Protein AF-C0NE33-F1 (afdb_monomer_lite)

Structure (mmCIF, N/CA/C/O backbone):
data_AF-C0NE33-F1
#
_entry.id   AF-C0NE33-F1
#
loop_
_atom_site.group_PDB
_atom_site.id
_atom_site.type_symbol
_atom_site.label_atom_id
_atom_site.label_alt_id
_atom_site.label_comp_id
_atom_site.label_asym_id
_atom_site.label_entity_id
_atom_site.label_seq_id
_atom_site.pdbx_PDB_ins_code
_atom_site.Cartn_x
_atom_site.Cartn_y
_atom_site.Cartn_z
_atom_site.occupancy
_atom_site.B_iso_or_equiv
_atom_site.auth_seq_id
_atom_site.auth_comp_id
_atom_site.auth_asym_id
_atom_site.auth_atom_id
_atom_site.pdbx_PDB_model_num
ATOM 1 N N . MET A 1 1 ? 28.660 5.732 -46.987 1.00 52.34 1 MET A N 1
ATOM 2 C CA . MET A 1 1 ? 27.213 6.015 -47.058 1.00 52.34 1 MET A CA 1
ATOM 3 C C . MET A 1 1 ? 26.694 6.025 -45.633 1.00 52.34 1 MET A C 1
ATOM 5 O O . MET A 1 1 ? 26.636 4.963 -45.032 1.00 52.34 1 MET A O 1
ATOM 9 N N . ALA A 1 2 ? 26.437 7.196 -45.057 1.00 60.84 2 ALA A N 1
ATOM 10 C CA . ALA A 1 2 ? 25.715 7.279 -43.792 1.00 60.84 2 ALA A CA 1
ATOM 11 C C . ALA A 1 2 ? 24.227 7.282 -44.150 1.00 60.84 2 ALA A C 1
ATOM 13 O O . ALA A 1 2 ? 23.757 8.218 -44.789 1.00 60.84 2 ALA A O 1
ATOM 14 N N . SER A 1 3 ? 23.520 6.196 -43.856 1.00 74.06 3 SER A N 1
ATOM 15 C CA . SER A 1 3 ? 22.060 6.179 -43.924 1.00 74.06 3 SER A CA 1
ATOM 16 C C . SER A 1 3 ? 21.525 7.134 -42.856 1.00 74.06 3 SER A C 1
ATOM 18 O O . SER A 1 3 ? 21.882 6.979 -41.688 1.00 74.06 3 SER A O 1
ATOM 20 N N . GLU A 1 4 ? 20.709 8.118 -43.244 1.00 74.50 4 GLU A N 1
ATOM 21 C CA . GLU A 1 4 ? 19.987 8.974 -42.298 1.00 74.50 4 GLU A CA 1
ATOM 22 C C . GLU A 1 4 ? 19.107 8.096 -41.404 1.00 74.50 4 GLU A C 1
ATOM 24 O O . GLU A 1 4 ? 18.136 7.490 -41.854 1.00 74.50 4 GLU A O 1
ATOM 29 N N . LEU A 1 5 ? 19.480 7.983 -40.131 1.00 82.75 5 LEU A N 1
ATOM 30 C CA . LEU A 1 5 ? 18.666 7.316 -39.129 1.00 82.75 5 LEU A CA 1
ATOM 31 C C . LEU A 1 5 ? 17.625 8.325 -38.630 1.00 82.75 5 LEU A C 1
ATOM 33 O O . LEU A 1 5 ? 17.946 9.207 -37.837 1.00 82.75 5 LEU A O 1
ATOM 37 N N . SER A 1 6 ? 16.383 8.212 -39.093 1.00 85.31 6 SER A N 1
ATOM 38 C CA . SER A 1 6 ? 15.256 8.952 -38.520 1.00 85.31 6 SER A CA 1
ATOM 39 C C . SER A 1 6 ? 14.574 8.113 -37.443 1.00 85.31 6 SER A C 1
ATOM 41 O O . SER A 1 6 ? 14.278 6.941 -37.675 1.00 85.31 6 SER A O 1
ATOM 43 N N . PHE A 1 7 ? 14.265 8.711 -36.296 1.00 82.31 7 PHE A N 1
ATOM 44 C CA . PHE A 1 7 ? 13.431 8.095 -35.266 1.00 82.31 7 PHE A CA 1
ATOM 45 C C . PHE A 1 7 ? 12.326 9.060 -34.835 1.00 82.31 7 PHE A C 1
ATOM 47 O O . PHE A 1 7 ? 12.476 10.279 -34.921 1.00 82.31 7 PHE A O 1
ATOM 54 N N . THR A 1 8 ? 11.211 8.506 -34.365 1.00 84.19 8 THR A N 1
ATOM 55 C CA . THR A 1 8 ? 10.090 9.263 -33.803 1.00 84.19 8 THR 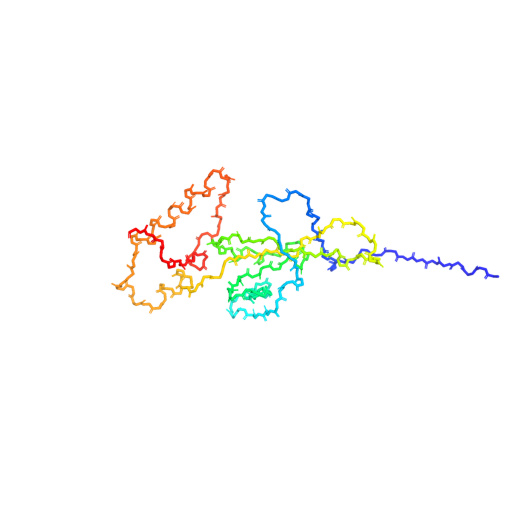A CA 1
ATOM 56 C C . THR A 1 8 ? 9.902 8.830 -32.361 1.00 84.19 8 THR A C 1
ATOM 58 O O . THR A 1 8 ? 9.790 7.640 -32.074 1.00 84.19 8 THR A O 1
ATOM 61 N N . VAL A 1 9 ? 9.908 9.797 -31.447 1.00 80.69 9 VAL A N 1
ATOM 62 C CA . VAL A 1 9 ? 9.642 9.551 -30.030 1.00 80.69 9 VAL A CA 1
ATOM 63 C C . VAL A 1 9 ? 8.139 9.655 -29.813 1.00 80.69 9 VAL A C 1
ATOM 65 O O . VAL A 1 9 ? 7.538 10.680 -30.127 1.00 80.69 9 VAL A O 1
ATOM 68 N N . HIS A 1 10 ? 7.548 8.602 -29.262 1.00 80.81 10 HIS A N 1
ATOM 69 C CA . HIS A 1 10 ? 6.177 8.615 -28.773 1.00 80.81 10 HIS A CA 1
ATOM 70 C C . HIS A 1 10 ? 6.194 8.448 -27.258 1.00 80.81 10 HIS A C 1
ATOM 72 O O . HIS A 1 10 ? 6.947 7.630 -26.728 1.00 80.81 10 HIS A O 1
ATOM 78 N N . GLU A 1 11 ? 5.379 9.239 -26.565 1.00 75.88 11 GLU A N 1
ATOM 79 C CA . GLU A 1 11 ? 5.057 8.960 -25.171 1.00 75.88 11 GLU A CA 1
ATOM 80 C C . GLU A 1 11 ? 4.307 7.627 -25.113 1.00 75.88 11 GLU A C 1
ATOM 82 O O . GLU A 1 11 ? 3.379 7.404 -25.891 1.00 75.88 11 GLU A O 1
ATOM 87 N N . ASP A 1 12 ? 4.733 6.732 -24.223 1.00 76.88 12 ASP A N 1
ATOM 88 C CA . ASP A 1 12 ? 3.990 5.510 -23.947 1.00 76.88 12 ASP A CA 1
ATOM 89 C C . ASP A 1 12 ? 2.834 5.853 -22.991 1.00 76.88 12 ASP A C 1
ATOM 91 O O . ASP A 1 12 ? 3.090 6.147 -21.819 1.00 76.88 12 ASP A O 1
ATOM 95 N N . PRO A 1 13 ? 1.567 5.818 -23.446 1.00 72.38 13 PRO A N 1
ATOM 96 C CA . PRO A 1 13 ? 0.420 6.156 -22.607 1.00 72.38 13 PRO A CA 1
ATOM 97 C C . PRO A 1 13 ? 0.190 5.148 -21.471 1.00 72.38 13 PRO A C 1
ATOM 99 O O . PRO A 1 13 ? -0.579 5.428 -20.553 1.00 72.38 13 PRO A O 1
ATOM 102 N N . LEU A 1 14 ? 0.826 3.974 -21.521 1.00 75.06 14 LEU A N 1
ATOM 103 C CA . LEU A 1 14 ? 0.774 2.969 -20.460 1.00 75.06 14 LEU A CA 1
ATOM 104 C C . LEU A 1 14 ? 1.915 3.126 -19.453 1.00 75.06 14 LEU A C 1
ATOM 106 O O . LEU A 1 14 ? 1.968 2.379 -18.471 1.00 75.06 14 LEU A O 1
ATOM 110 N N . ARG A 1 15 ? 2.819 4.092 -19.661 1.00 79.69 15 ARG A N 1
ATOM 111 C CA . ARG A 1 15 ? 3.951 4.316 -18.770 1.00 79.69 15 ARG A CA 1
ATOM 112 C C . ARG A 1 15 ? 3.462 4.675 -17.372 1.00 79.69 15 ARG A C 1
ATOM 114 O O . ARG A 1 15 ? 2.784 5.677 -17.154 1.00 79.69 15 ARG A O 1
ATOM 121 N N . VAL A 1 16 ? 3.885 3.877 -16.400 1.00 80.44 16 VAL A N 1
ATOM 122 C CA . VAL A 1 16 ? 3.666 4.165 -14.983 1.00 80.44 16 VAL A CA 1
ATOM 123 C C . VAL A 1 16 ? 4.748 5.117 -14.493 1.00 80.44 16 VAL A C 1
ATOM 125 O O . VAL A 1 16 ? 5.940 4.846 -14.659 1.00 80.44 16 VAL A O 1
ATOM 128 N N . THR A 1 17 ? 4.346 6.215 -13.863 1.00 81.75 17 THR A N 1
ATOM 129 C CA . THR A 1 17 ? 5.274 7.149 -13.220 1.00 81.75 17 THR A CA 1
ATOM 130 C C . THR A 1 17 ? 5.470 6.751 -11.765 1.00 81.75 17 THR A C 1
ATOM 132 O O . THR A 1 17 ? 4.526 6.772 -10.979 1.00 81.75 17 THR A O 1
ATOM 135 N N . TYR A 1 18 ? 6.711 6.431 -11.403 1.00 86.25 18 TYR A N 1
ATOM 136 C CA . TYR A 1 18 ? 7.085 6.109 -10.030 1.00 86.25 18 TYR A CA 1
ATOM 137 C C . TYR A 1 18 ? 7.707 7.336 -9.357 1.00 86.25 18 TYR A C 1
ATOM 139 O O . TYR A 1 18 ? 8.682 7.872 -9.891 1.00 86.25 18 TYR A O 1
ATOM 147 N N . PRO A 1 19 ? 7.174 7.807 -8.216 1.00 85.81 19 PRO A N 1
ATOM 148 C CA . PRO A 1 19 ? 7.755 8.943 -7.523 1.00 85.81 19 PRO A CA 1
ATOM 149 C C . PRO A 1 19 ? 9.081 8.541 -6.875 1.00 85.81 19 PRO A C 1
ATOM 151 O O . PRO A 1 19 ? 9.203 7.457 -6.294 1.00 85.81 19 PRO A O 1
ATOM 154 N N . TYR A 1 20 ? 10.066 9.431 -6.970 1.00 86.44 20 TYR A N 1
ATOM 155 C CA . TYR A 1 20 ? 11.314 9.301 -6.230 1.00 86.44 20 TYR A CA 1
ATOM 156 C C . TYR A 1 20 ? 11.064 9.484 -4.738 1.00 86.44 20 TYR A C 1
ATOM 158 O O . TYR A 1 20 ? 10.227 10.289 -4.324 1.00 86.44 20 TYR A O 1
ATOM 166 N N . ILE A 1 21 ? 11.791 8.709 -3.943 1.00 81.19 21 ILE A N 1
ATOM 167 C CA . ILE A 1 21 ? 11.752 8.783 -2.494 1.00 81.19 21 ILE A CA 1
ATOM 168 C C . ILE A 1 21 ? 12.991 9.526 -2.005 1.00 81.19 21 ILE A C 1
ATOM 170 O O . ILE A 1 21 ? 14.102 9.002 -2.056 1.00 81.19 21 ILE A O 1
ATOM 174 N N . GLU A 1 22 ? 12.766 10.728 -1.489 1.00 79.62 22 GLU A N 1
ATOM 175 C CA . GLU A 1 22 ? 13.746 11.524 -0.756 1.00 79.62 22 GLU A CA 1
ATOM 176 C C . GLU A 1 22 ? 13.165 11.795 0.640 1.00 79.62 22 GLU A C 1
ATOM 178 O O . GLU A 1 22 ? 12.000 12.170 0.762 1.00 79.62 22 GLU A O 1
ATOM 183 N N . ASP A 1 23 ? 13.947 11.534 1.690 1.00 76.00 23 ASP A N 1
ATOM 184 C CA . ASP A 1 23 ? 13.647 11.911 3.080 1.00 76.00 23 ASP A CA 1
ATOM 185 C C . ASP A 1 23 ? 12.236 11.563 3.604 1.00 76.00 23 ASP A C 1
ATOM 187 O O . ASP A 1 23 ? 11.515 12.397 4.157 1.00 76.00 23 ASP A O 1
ATOM 191 N N . LEU A 1 24 ? 11.831 10.292 3.493 1.00 77.75 24 LEU A N 1
ATOM 192 C CA . LEU A 1 24 ? 10.606 9.822 4.147 1.00 77.75 24 LEU A CA 1
ATOM 193 C C . LEU A 1 24 ? 10.772 9.738 5.670 1.00 77.75 24 LEU A C 1
ATOM 195 O O . LEU A 1 24 ? 11.686 9.096 6.183 1.00 77.75 24 LEU A O 1
ATOM 199 N N . SER A 1 25 ? 9.794 10.275 6.401 1.00 82.62 25 SER A N 1
ATOM 200 C CA . SER A 1 25 ? 9.649 10.093 7.855 1.00 82.62 25 SER A CA 1
ATOM 201 C C . SER A 1 25 ? 9.109 8.713 8.254 1.00 82.62 25 SER A C 1
ATOM 203 O O . SER A 1 25 ? 8.927 8.431 9.439 1.00 82.62 25 SER A O 1
ATOM 205 N N . VAL A 1 26 ? 8.833 7.854 7.270 1.00 83.69 26 VAL A N 1
ATOM 206 C CA . VAL A 1 26 ? 8.263 6.518 7.448 1.00 83.69 26 VAL A CA 1
ATOM 207 C C . VAL A 1 26 ? 9.272 5.446 7.035 1.00 83.69 26 VAL A C 1
ATOM 209 O O . VAL A 1 26 ? 10.081 5.684 6.135 1.00 83.69 26 VAL A O 1
ATOM 212 N N . PRO A 1 27 ? 9.235 4.252 7.651 1.00 90.94 27 PRO A N 1
ATOM 213 C CA . PRO A 1 27 ? 10.128 3.164 7.276 1.00 90.94 27 PRO A CA 1
ATOM 214 C C . PRO A 1 27 ? 9.999 2.780 5.799 1.00 90.94 27 PRO A C 1
ATOM 216 O O . PRO A 1 27 ? 8.908 2.811 5.228 1.00 90.94 27 PRO A O 1
ATOM 219 N N . THR A 1 28 ? 11.102 2.335 5.202 1.00 92.25 28 THR A N 1
ATOM 220 C CA . THR A 1 28 ? 11.129 1.781 3.844 1.00 92.25 28 THR A CA 1
ATOM 221 C C . THR A 1 28 ? 11.505 0.296 3.854 1.00 92.25 28 THR A C 1
ATOM 223 O O . THR A 1 28 ? 12.178 -0.204 4.768 1.00 92.25 28 THR A O 1
ATOM 226 N N . ARG A 1 29 ? 11.029 -0.439 2.846 1.00 93.06 29 ARG A N 1
ATOM 227 C CA . ARG A 1 29 ? 11.363 -1.847 2.581 1.00 93.06 29 ARG A CA 1
ATOM 228 C C . ARG A 1 29 ? 11.568 -2.054 1.092 1.00 93.06 29 ARG A C 1
ATOM 230 O O . ARG A 1 29 ? 10.867 -1.442 0.287 1.00 93.06 29 ARG A O 1
ATOM 237 N N . TRP A 1 30 ? 12.510 -2.909 0.713 1.00 93.88 30 TRP A N 1
ATOM 238 C CA . TRP A 1 30 ? 12.745 -3.162 -0.700 1.00 93.88 30 TRP A CA 1
ATOM 239 C C . TRP A 1 30 ? 11.694 -4.114 -1.256 1.00 93.88 30 TRP A C 1
ATOM 241 O O . TRP A 1 30 ? 11.305 -5.080 -0.609 1.00 93.88 30 TRP A O 1
ATOM 251 N N . LEU A 1 31 ? 11.275 -3.888 -2.499 1.00 92.75 31 LEU A N 1
ATOM 252 C CA . LEU A 1 31 ? 10.343 -4.768 -3.203 1.00 92.75 31 LEU A CA 1
ATOM 253 C C . LEU A 1 31 ? 10.865 -6.210 -3.261 1.00 92.75 31 LEU A C 1
ATOM 255 O O . LEU A 1 31 ? 10.098 -7.155 -3.130 1.00 92.75 31 LEU A O 1
ATOM 259 N N . MET A 1 32 ? 12.184 -6.381 -3.392 1.00 92.12 32 MET A N 1
ATOM 260 C CA . MET A 1 32 ? 12.827 -7.699 -3.382 1.00 92.12 32 MET A CA 1
ATOM 261 C C . MET A 1 32 ? 12.755 -8.421 -2.032 1.00 92.12 32 MET A C 1
ATOM 263 O O . MET A 1 32 ? 13.124 -9.594 -1.963 1.00 92.12 32 MET A O 1
ATOM 267 N N . ASP A 1 33 ? 12.338 -7.740 -0.965 1.00 92.88 33 ASP A N 1
ATOM 268 C CA . ASP A 1 33 ? 12.119 -8.352 0.342 1.00 92.88 33 ASP A CA 1
ATOM 269 C C .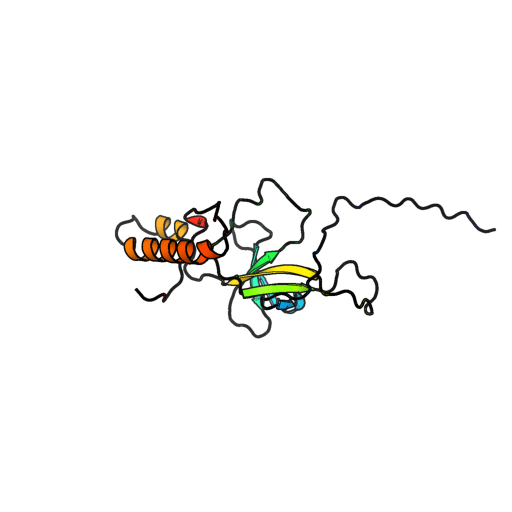 ASP A 1 33 ? 10.759 -9.047 0.418 1.00 92.88 33 ASP A C 1
ATOM 271 O O . ASP A 1 33 ? 10.548 -9.833 1.332 1.00 92.88 33 ASP A O 1
ATOM 275 N N . ILE A 1 34 ? 9.847 -8.817 -0.530 1.00 91.44 34 ILE A N 1
ATOM 276 C CA . ILE A 1 34 ? 8.589 -9.563 -0.608 1.00 91.44 34 ILE A CA 1
ATOM 277 C C . ILE A 1 34 ? 8.893 -10.996 -1.069 1.00 91.44 34 ILE A C 1
ATOM 279 O O . ILE A 1 34 ? 9.407 -11.211 -2.166 1.00 91.44 34 ILE A O 1
ATOM 283 N N . GLN A 1 35 ? 8.594 -11.979 -0.218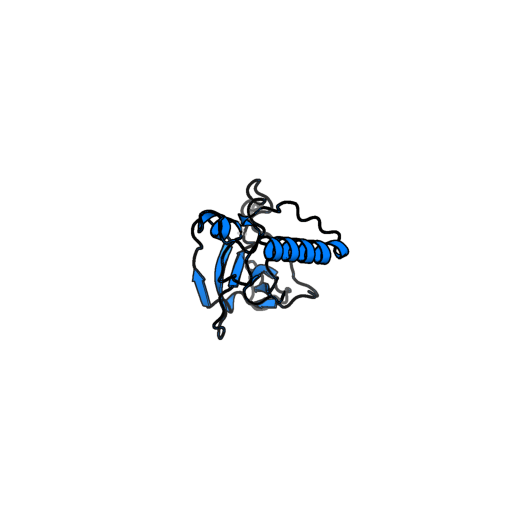 1.00 88.19 35 GLN A N 1
ATOM 284 C CA . GLN A 1 35 ? 8.849 -13.402 -0.468 1.00 88.19 35 GLN A CA 1
ATOM 285 C C . GLN A 1 35 ? 7.632 -14.107 -1.067 1.00 88.19 35 GLN A C 1
ATOM 287 O O . GLN A 1 35 ? 7.761 -14.870 -2.023 1.00 88.19 35 GLN A O 1
ATOM 292 N N . THR A 1 36 ? 6.458 -13.846 -0.498 1.00 84.75 36 THR A N 1
ATOM 293 C CA . THR A 1 36 ? 5.194 -14.473 -0.894 1.00 84.75 36 THR A CA 1
ATOM 294 C C . THR A 1 36 ? 4.188 -13.378 -1.192 1.00 84.75 36 THR A C 1
ATOM 296 O O . THR A 1 36 ? 4.109 -12.409 -0.440 1.00 84.75 36 THR A O 1
ATOM 299 N N . LYS A 1 37 ? 3.413 -13.547 -2.267 1.00 86.44 37 LYS A N 1
ATOM 300 C CA . LYS A 1 37 ? 2.291 -12.682 -2.635 1.00 86.44 37 LYS A CA 1
ATOM 301 C C . LYS A 1 37 ? 1.061 -13.551 -2.883 1.00 86.44 37 LYS A C 1
ATOM 303 O O . LYS A 1 37 ? 1.133 -14.487 -3.678 1.00 86.44 37 LYS A O 1
ATOM 308 N N . CYS A 1 38 ? -0.049 -13.253 -2.217 1.00 84.19 38 CYS A N 1
ATOM 309 C CA . CYS A 1 38 ? -1.339 -13.895 -2.442 1.00 84.19 38 CYS A CA 1
ATOM 310 C C . CYS A 1 38 ? -2.403 -12.857 -2.813 1.00 84.19 38 CYS A C 1
ATOM 312 O O . CYS A 1 38 ? -2.448 -11.753 -2.272 1.00 84.19 38 CYS A O 1
ATOM 314 N N . GLU A 1 39 ? -3.262 -13.206 -3.765 1.00 79.62 39 GLU A N 1
ATOM 315 C CA . GLU A 1 39 ? -4.411 -12.376 -4.113 1.00 79.62 39 GLU A CA 1
ATOM 316 C C . GLU A 1 39 ? -5.482 -12.497 -3.024 1.00 79.62 39 GLU A C 1
ATOM 318 O O . GLU A 1 39 ? -5.814 -13.603 -2.586 1.00 79.62 39 GLU A O 1
ATOM 323 N N . ILE A 1 40 ? -6.029 -11.362 -2.589 1.00 71.94 40 ILE A N 1
ATOM 324 C CA . ILE A 1 40 ? -7.128 -11.343 -1.626 1.00 71.94 40 ILE A CA 1
ATOM 325 C C . ILE A 1 40 ? -8.440 -11.339 -2.411 1.00 71.94 40 ILE A C 1
ATOM 327 O O . ILE A 1 40 ? -8.734 -10.414 -3.168 1.00 71.94 40 ILE A O 1
ATOM 331 N N . GLN A 1 41 ? -9.249 -12.384 -2.234 1.00 68.06 41 GLN A N 1
ATOM 332 C CA . GLN A 1 41 ? -10.536 -12.502 -2.920 1.00 68.06 41 GLN A CA 1
ATOM 333 C C . GLN A 1 41 ? -11.466 -11.331 -2.576 1.00 68.06 41 GLN A C 1
ATOM 335 O O . GLN A 1 41 ? -11.563 -10.922 -1.420 1.00 68.06 41 GLN A O 1
ATOM 340 N N . ASN A 1 42 ? -12.205 -10.837 -3.575 1.00 62.59 42 ASN A N 1
ATOM 341 C CA . ASN A 1 42 ? -13.114 -9.682 -3.476 1.00 62.59 42 ASN A CA 1
ATOM 342 C C . ASN A 1 42 ? -12.435 -8.345 -3.142 1.00 62.59 42 ASN A C 1
ATOM 344 O O . ASN A 1 42 ? -13.122 -7.359 -2.872 1.00 62.59 42 ASN A O 1
ATOM 348 N N . VAL A 1 43 ? -11.107 -8.294 -3.186 1.00 66.75 43 VAL A N 1
ATOM 349 C CA . VAL A 1 43 ? -10.348 -7.052 -3.108 1.00 66.75 43 VAL A CA 1
ATOM 350 C C . VAL A 1 43 ? -9.903 -6.664 -4.517 1.00 66.75 43 VAL A C 1
ATOM 352 O O . VAL A 1 43 ? -9.904 -7.460 -5.455 1.00 66.75 43 VAL A O 1
ATOM 355 N N . VAL A 1 44 ? -9.594 -5.387 -4.692 1.00 69.50 44 VAL A N 1
ATOM 356 C CA . VAL A 1 44 ? -9.020 -4.870 -5.929 1.00 69.50 44 VAL A CA 1
ATOM 357 C C . VAL A 1 44 ? -7.685 -5.571 -6.263 1.00 69.50 44 VAL A C 1
ATOM 359 O O . VAL A 1 44 ? -6.880 -5.763 -5.353 1.00 69.50 44 VAL A O 1
ATOM 362 N N . PRO A 1 45 ? -7.393 -5.898 -7.541 1.00 72.12 45 PRO A N 1
ATOM 363 C CA . PRO A 1 45 ? -6.226 -6.713 -7.932 1.00 72.12 45 PRO A CA 1
ATOM 364 C C . PRO A 1 45 ? -4.848 -6.180 -7.505 1.00 72.12 45 PRO A C 1
ATOM 366 O O . PRO A 1 45 ? -3.866 -6.914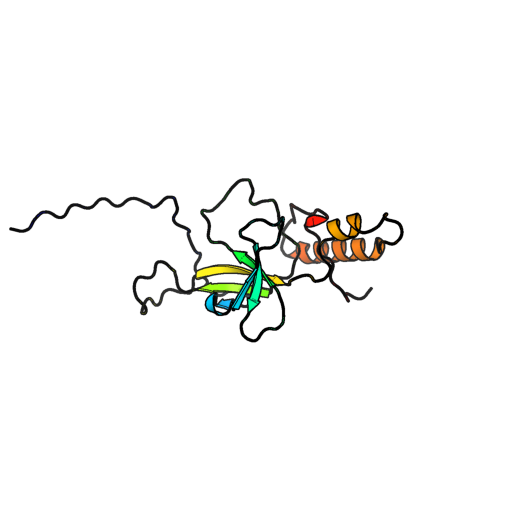 -7.490 1.00 72.12 45 PRO A O 1
ATOM 369 N N . TRP A 1 46 ? -4.759 -4.887 -7.194 1.00 75.44 46 TRP A N 1
ATOM 370 C CA . TRP A 1 46 ? -3.528 -4.208 -6.779 1.00 75.44 46 TRP A CA 1
ATOM 371 C C . TRP A 1 46 ? -3.322 -4.193 -5.260 1.00 75.44 46 TRP A C 1
ATOM 373 O O . TRP A 1 46 ? -2.421 -3.514 -4.770 1.00 75.44 46 TRP A O 1
ATOM 383 N N . VAL A 1 47 ? -4.169 -4.893 -4.504 1.00 79.81 47 VAL A N 1
ATOM 384 C CA . VAL A 1 47 ? -3.954 -5.171 -3.085 1.00 79.81 47 VAL A CA 1
ATOM 385 C C . VAL A 1 47 ? -3.800 -6.676 -2.918 1.00 79.81 47 VAL A C 1
ATOM 387 O O . VAL A 1 47 ? -4.611 -7.464 -3.399 1.00 79.81 47 VAL A O 1
ATOM 390 N N . SER A 1 48 ? -2.731 -7.071 -2.244 1.00 85.00 48 SER A N 1
ATOM 391 C CA . SER A 1 48 ? -2.365 -8.471 -2.047 1.00 85.00 48 SER A CA 1
ATOM 392 C C . SER A 1 48 ? -1.862 -8.690 -0.634 1.00 85.00 48 SER A C 1
ATOM 394 O O . SER A 1 48 ? -1.254 -7.791 -0.057 1.00 85.00 48 SER A O 1
ATOM 396 N N . GLY A 1 49 ? -2.073 -9.885 -0.095 1.00 88.06 49 GLY A N 1
ATOM 397 C CA . GLY A 1 49 ? -1.393 -10.298 1.122 1.00 88.06 49 GLY A CA 1
ATOM 398 C C . GLY A 1 49 ? 0.058 -10.624 0.789 1.00 88.06 49 GLY A C 1
ATOM 399 O O . GLY A 1 49 ? 0.328 -11.331 -0.187 1.00 88.06 49 GLY A O 1
ATOM 400 N N . VAL A 1 50 ? 1.005 -10.124 1.576 1.00 90.19 50 VAL A N 1
ATOM 401 C CA . VAL A 1 50 ? 2.428 -10.417 1.395 1.00 90.19 50 VAL A CA 1
ATOM 402 C C . VAL A 1 50 ? 3.113 -10.818 2.690 1.00 90.19 50 VAL A C 1
ATOM 404 O O . VAL A 1 50 ? 2.738 -10.375 3.773 1.00 90.19 50 VAL A O 1
ATOM 407 N N . GLN A 1 51 ? 4.173 -11.610 2.557 1.00 91.31 51 GLN A N 1
ATOM 408 C CA . GLN A 1 51 ? 5.154 -11.838 3.617 1.00 91.31 51 GLN A CA 1
ATOM 409 C C . GLN A 1 51 ? 6.512 -11.299 3.185 1.00 91.31 51 GLN A C 1
ATOM 411 O O . GLN A 1 51 ? 6.927 -11.468 2.034 1.00 91.31 51 GLN A O 1
ATOM 416 N N . LEU A 1 52 ? 7.205 -10.661 4.125 1.00 90.12 52 LEU A N 1
ATOM 417 C CA . LEU A 1 52 ? 8.577 -10.209 3.931 1.00 90.12 52 LEU A CA 1
ATOM 418 C C . LEU A 1 52 ? 9.564 -11.333 4.263 1.00 90.12 52 LEU A C 1
ATOM 420 O O . LEU A 1 52 ? 9.300 -12.173 5.122 1.00 90.12 52 LEU A O 1
ATOM 424 N N . LYS A 1 53 ? 10.741 -11.307 3.635 1.00 89.31 53 LYS A N 1
ATOM 425 C CA . LYS A 1 53 ? 11.868 -12.179 3.973 1.00 89.31 53 LYS A CA 1
ATOM 426 C C . LYS A 1 53 ? 12.164 -12.085 5.467 1.00 89.31 53 LYS A C 1
ATOM 428 O O . LYS A 1 53 ? 12.295 -10.990 6.012 1.00 89.31 53 LYS A O 1
ATOM 433 N N . ASN A 1 54 ? 12.318 -13.243 6.103 1.00 81.81 54 ASN A N 1
ATOM 434 C CA . ASN A 1 54 ? 12.586 -13.390 7.538 1.00 81.81 54 ASN A CA 1
ATOM 435 C C . ASN A 1 54 ? 11.455 -12.891 8.463 1.00 81.81 54 ASN A C 1
ATOM 437 O O . ASN A 1 54 ? 11.672 -12.790 9.669 1.00 81.81 54 ASN A O 1
ATOM 441 N N . GLY A 1 55 ? 10.275 -12.565 7.928 1.00 77.25 55 GLY A N 1
ATOM 442 C CA . GLY A 1 55 ? 9.099 -12.183 8.705 1.00 77.25 55 GLY A CA 1
ATOM 443 C C . GLY A 1 55 ? 8.062 -13.302 8.734 1.00 77.25 55 GLY A C 1
ATOM 444 O O . GLY A 1 55 ? 7.764 -13.900 7.706 1.00 77.25 55 GLY A O 1
ATOM 445 N N . GLU A 1 56 ? 7.481 -13.566 9.904 1.00 75.19 56 GLU A N 1
ATOM 446 C CA . GLU A 1 56 ? 6.319 -14.462 10.017 1.00 75.19 56 GLU A CA 1
ATOM 447 C C . GLU A 1 56 ? 5.001 -13.728 9.714 1.00 75.19 56 GLU A C 1
ATOM 449 O O . GLU A 1 56 ? 4.026 -14.338 9.269 1.00 75.19 56 GLU A O 1
ATOM 454 N N . SER A 1 57 ? 4.978 -12.407 9.910 1.00 85.44 57 SER A N 1
ATOM 455 C CA . SER A 1 57 ? 3.779 -11.585 9.769 1.00 85.44 57 SER A CA 1
ATOM 456 C C . SER A 1 57 ? 3.348 -11.407 8.315 1.00 85.44 57 SER A C 1
ATOM 458 O O . SER A 1 57 ? 4.163 -11.143 7.427 1.00 85.44 57 SER A O 1
ATOM 460 N N . TRP A 1 58 ? 2.037 -11.507 8.106 1.00 87.06 58 TRP A N 1
ATOM 461 C CA . TRP A 1 58 ? 1.381 -11.082 6.878 1.00 87.06 58 TRP A CA 1
ATOM 462 C C . TRP A 1 58 ? 1.143 -9.577 6.897 1.00 87.06 58 TRP A C 1
ATOM 464 O O . TRP A 1 58 ? 0.937 -8.984 7.955 1.00 87.06 58 TRP A O 1
ATOM 474 N N . TYR A 1 59 ? 1.147 -8.985 5.712 1.00 86.44 59 TYR A N 1
ATOM 475 C CA . TYR A 1 59 ? 0.878 -7.573 5.486 1.00 86.44 59 TYR A CA 1
ATOM 476 C C . TYR A 1 59 ? -0.035 -7.398 4.280 1.00 86.44 59 TYR A C 1
ATOM 478 O O . TYR A 1 59 ? 0.033 -8.182 3.334 1.00 86.44 59 TYR A O 1
ATOM 486 N N . ASP A 1 60 ? -0.820 -6.330 4.273 1.00 85.38 60 ASP A N 1
ATOM 487 C CA . ASP A 1 60 ? -1.498 -5.866 3.068 1.00 85.38 60 ASP A CA 1
ATOM 488 C C . ASP A 1 60 ? -0.518 -5.023 2.242 1.00 85.38 60 ASP A C 1
ATOM 490 O O . ASP A 1 60 ? -0.032 -3.980 2.681 1.00 85.38 60 ASP A O 1
ATOM 494 N N . TYR A 1 61 ? -0.220 -5.453 1.021 1.00 87.44 61 TYR A N 1
ATOM 495 C CA . TYR A 1 61 ? 0.585 -4.701 0.065 1.00 87.44 61 TYR A CA 1
ATOM 496 C C . TYR A 1 61 ? -0.299 -4.080 -1.003 1.00 87.44 61 TYR A C 1
ATOM 498 O O . TYR A 1 61 ? -0.957 -4.795 -1.762 1.00 87.44 61 TYR A O 1
ATOM 506 N N . LYS A 1 62 ? -0.276 -2.746 -1.080 1.00 86.06 62 LYS A N 1
ATOM 507 C CA . LYS A 1 62 ? -0.947 -1.970 -2.123 1.00 86.06 62 LYS A CA 1
ATOM 508 C C . LYS A 1 62 ? 0.068 -1.444 -3.129 1.00 86.06 62 LYS A C 1
ATOM 510 O O . LYS A 1 62 ? 0.896 -0.595 -2.792 1.00 86.06 62 LYS A O 1
ATOM 515 N N . GLU A 1 63 ? -0.044 -1.907 -4.364 1.00 87.19 63 GLU A N 1
ATOM 516 C CA . GLU A 1 63 ? 0.797 -1.488 -5.485 1.00 87.19 63 GLU A CA 1
ATOM 517 C C . GLU A 1 63 ? 0.379 -0.121 -6.031 1.00 87.19 63 GLU A C 1
ATOM 519 O O . GLU A 1 63 ? -0.804 0.236 -6.036 1.00 87.19 63 GLU A O 1
ATOM 524 N N . ILE A 1 64 ? 1.363 0.642 -6.518 1.00 81.69 64 ILE A N 1
ATOM 525 C CA . ILE A 1 64 ? 1.130 1.878 -7.285 1.00 81.69 64 ILE A CA 1
ATOM 526 C C . ILE A 1 64 ? 1.466 1.719 -8.773 1.00 81.69 64 ILE A C 1
ATOM 528 O O . ILE A 1 64 ? 1.554 2.720 -9.476 1.00 81.69 64 ILE A O 1
ATOM 532 N N . ASP A 1 65 ? 1.634 0.481 -9.251 1.00 74.69 65 ASP A N 1
ATOM 533 C CA . ASP A 1 65 ? 1.989 0.130 -10.633 1.00 74.69 65 ASP A CA 1
ATOM 534 C C . ASP A 1 65 ? 0.838 0.447 -11.623 1.00 74.69 65 ASP A C 1
ATOM 536 O O . ASP A 1 65 ? 0.251 -0.440 -12.242 1.00 74.69 65 ASP A O 1
ATOM 540 N N . ARG A 1 66 ? 0.451 1.724 -11.752 1.00 67.25 66 ARG A N 1
ATOM 541 C CA . ARG A 1 66 ? -0.658 2.161 -12.607 1.00 67.25 66 ARG A CA 1
ATOM 542 C C . ARG A 1 66 ? -0.542 3.609 -13.105 1.00 67.25 66 ARG A C 1
ATOM 544 O O . ARG A 1 66 ? -0.027 4.465 -12.386 1.00 67.25 66 ARG A O 1
ATOM 551 N N . PRO A 1 67 ? -1.113 3.923 -14.283 1.00 58.09 67 PRO A N 1
ATOM 552 C CA . PRO A 1 67 ? -1.381 5.299 -14.688 1.00 58.09 67 PRO A CA 1
ATOM 553 C C . PRO A 1 67 ? -2.284 5.970 -13.645 1.00 58.09 67 PRO A C 1
ATOM 555 O O . PRO A 1 67 ? -3.286 5.385 -13.208 1.00 58.09 67 PRO A O 1
ATOM 558 N N . PHE A 1 68 ? -1.903 7.169 -13.198 1.00 49.59 68 PHE A N 1
ATOM 559 C CA . PHE A 1 68 ? -2.641 7.927 -12.190 1.00 49.59 68 PHE A CA 1
ATOM 560 C C . PHE A 1 68 ? -4.126 8.032 -12.582 1.00 49.59 68 PHE A C 1
ATOM 562 O O . PHE A 1 68 ? -4.456 8.422 -13.698 1.00 49.59 68 PHE A O 1
ATOM 569 N N . SER A 1 69 ? -5.015 7.731 -11.633 1.00 42.59 69 SER A N 1
ATOM 570 C CA . SER A 1 69 ? -6.479 7.909 -11.668 1.00 42.59 69 SER A CA 1
ATOM 571 C C . SER A 1 69 ? -7.326 7.014 -12.600 1.00 42.59 69 SER A C 1
ATOM 573 O O . SER A 1 69 ? -7.291 7.077 -13.820 1.00 42.59 69 SER A O 1
ATOM 575 N N . SER A 1 70 ? -8.182 6.207 -11.972 1.00 49.44 70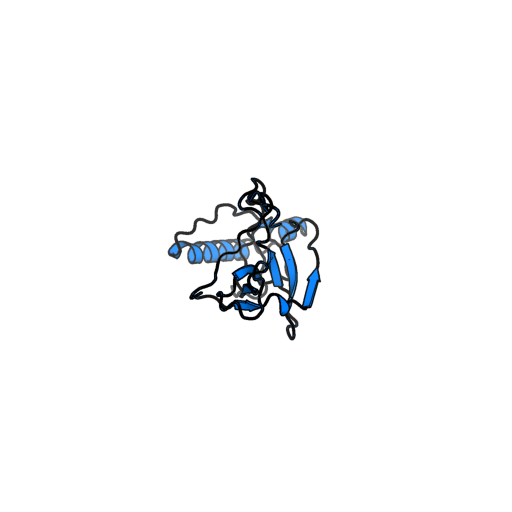 SER A N 1
ATOM 576 C CA . SER A 1 70 ? -9.352 5.538 -12.526 1.00 49.44 70 SER A CA 1
ATOM 577 C C . SER A 1 70 ? -10.484 5.868 -11.556 1.00 49.44 70 SER A C 1
ATOM 579 O O . SER A 1 70 ? -10.276 5.823 -10.344 1.00 49.44 70 SER A O 1
ATOM 581 N N . PRO A 1 71 ? -11.702 6.176 -12.018 1.00 44.94 71 PRO A N 1
ATOM 582 C CA . PRO A 1 71 ? -12.823 6.483 -11.128 1.00 44.94 71 PRO A CA 1
ATOM 583 C C . PRO A 1 71 ? -13.131 5.393 -10.080 1.00 44.94 71 PRO A C 1
ATOM 585 O O . PRO A 1 71 ? -13.836 5.660 -9.114 1.00 44.94 71 PRO A O 1
ATOM 588 N N . ARG A 1 72 ? -12.606 4.168 -10.250 1.00 48.75 72 ARG A N 1
ATOM 589 C CA . ARG A 1 72 ? -12.750 3.050 -9.299 1.00 48.75 72 ARG A CA 1
ATOM 590 C C . ARG A 1 72 ? -11.781 3.092 -8.107 1.00 48.75 72 ARG A C 1
ATOM 592 O O . ARG A 1 72 ? -11.887 2.250 -7.219 1.00 48.75 72 ARG A O 1
ATOM 599 N N . ASP A 1 73 ? -10.857 4.047 -8.062 1.00 47.09 73 ASP A N 1
ATOM 600 C CA . ASP A 1 73 ? -9.789 4.099 -7.050 1.00 47.09 73 ASP A CA 1
ATOM 601 C C . ASP A 1 73 ? -10.262 4.433 -5.638 1.00 47.09 73 ASP A C 1
ATOM 603 O O . ASP A 1 73 ? -9.572 4.130 -4.664 1.00 47.09 73 ASP A O 1
ATOM 607 N N . SER A 1 74 ? -11.429 5.063 -5.519 1.00 40.16 74 SER A N 1
ATOM 608 C CA . SER A 1 74 ? -12.004 5.504 -4.249 1.00 40.16 74 SER A CA 1
ATOM 609 C C . SER A 1 74 ? -12.525 4.358 -3.382 1.00 40.16 74 SER A C 1
ATOM 611 O O . SER A 1 74 ? -12.992 4.613 -2.280 1.00 40.16 74 SER A O 1
ATOM 613 N N . ALA A 1 75 ? -12.479 3.107 -3.850 1.00 40.88 75 ALA A N 1
ATOM 614 C CA . ALA A 1 75 ? -13.294 2.057 -3.255 1.00 40.88 75 ALA A CA 1
ATOM 615 C C . ALA A 1 75 ? -12.746 1.439 -1.957 1.00 40.88 75 ALA A C 1
ATOM 617 O O . ALA A 1 75 ? -13.558 0.913 -1.196 1.00 40.88 75 ALA A O 1
ATOM 618 N N . VAL A 1 76 ? -11.434 1.457 -1.686 1.00 44.22 76 VAL A N 1
ATOM 619 C CA . VAL A 1 76 ? -10.880 0.730 -0.526 1.00 44.22 76 VAL A CA 1
ATOM 620 C C . VAL A 1 76 ? -9.638 1.432 0.035 1.00 44.22 76 VAL A C 1
ATOM 622 O O . VAL A 1 76 ? -8.506 1.208 -0.405 1.00 44.22 76 VAL A O 1
ATOM 625 N N . LEU A 1 77 ? -9.838 2.307 1.019 1.00 44.94 77 LEU A N 1
ATOM 626 C CA . LEU A 1 77 ? -8.806 2.638 2.000 1.00 44.94 77 LEU A CA 1
ATOM 627 C C . LEU A 1 77 ? -9.257 2.010 3.314 1.00 44.94 77 LEU A C 1
ATOM 629 O O . LEU A 1 77 ? -10.141 2.540 3.981 1.00 44.94 77 LEU A O 1
ATOM 633 N N . HIS A 1 78 ? -8.692 0.856 3.665 1.00 52.75 78 HIS A N 1
ATOM 634 C CA . HIS A 1 78 ? -8.845 0.345 5.020 1.00 52.75 78 HIS A CA 1
ATOM 635 C C . HIS A 1 78 ? -8.077 1.282 5.967 1.00 52.75 78 HIS A C 1
ATOM 637 O O . HIS A 1 78 ? -6.941 1.665 5.671 1.00 52.75 78 HIS A O 1
ATOM 643 N N . VAL A 1 79 ? -8.679 1.662 7.098 1.00 55.53 79 VAL A N 1
ATOM 644 C CA . VAL A 1 79 ? -7.966 2.375 8.171 1.00 55.53 79 VAL A CA 1
ATOM 645 C C . VAL A 1 79 ? -7.028 1.376 8.838 1.00 55.53 79 VAL A C 1
ATOM 647 O O . VAL A 1 79 ? -7.391 0.708 9.803 1.00 55.53 79 VAL A O 1
ATOM 650 N N . VAL A 1 80 ? -5.835 1.235 8.275 1.00 65.06 80 VAL A N 1
ATOM 651 C CA . VAL A 1 80 ? -4.813 0.300 8.740 1.00 65.06 80 VAL A CA 1
ATOM 652 C C . VAL A 1 80 ? -3.503 1.045 8.902 1.00 65.06 80 VAL A C 1
ATOM 654 O O . VAL A 1 80 ? -3.219 1.999 8.174 1.00 65.06 80 VAL A O 1
ATOM 657 N N . GLN A 1 81 ? -2.717 0.641 9.895 1.00 73.00 81 GLN A N 1
ATOM 658 C CA . GLN A 1 81 ? -1.438 1.272 10.164 1.00 73.00 81 GLN A CA 1
ATOM 659 C C . GLN A 1 81 ? -0.490 1.076 8.976 1.00 73.00 81 GLN A C 1
ATOM 661 O O . GLN A 1 81 ? -0.256 -0.047 8.529 1.00 73.00 81 GLN A O 1
ATOM 666 N N . LEU A 1 82 ? 0.087 2.183 8.503 1.00 82.31 82 LEU A N 1
ATOM 667 C CA . LEU A 1 82 ? 1.216 2.148 7.583 1.00 82.31 82 LEU A CA 1
ATOM 668 C C . LEU A 1 82 ? 2.418 1.527 8.299 1.00 82.31 82 LEU A C 1
ATOM 670 O O . LEU A 1 82 ? 2.894 2.064 9.301 1.00 82.31 82 LEU A O 1
ATOM 674 N N . VAL A 1 83 ? 2.910 0.414 7.765 1.00 86.50 83 VAL A N 1
ATOM 675 C CA . VAL A 1 83 ? 4.100 -0.281 8.266 1.00 86.50 83 VAL A CA 1
ATOM 676 C C . VAL A 1 83 ? 5.344 0.256 7.573 1.00 86.50 83 VAL A C 1
ATOM 678 O O . VAL A 1 83 ? 6.329 0.587 8.231 1.00 86.50 83 VAL A O 1
ATOM 681 N N . ALA A 1 84 ? 5.308 0.343 6.242 1.00 90.06 84 ALA A N 1
ATOM 682 C CA . ALA A 1 84 ? 6.433 0.815 5.448 1.00 90.06 84 ALA A CA 1
ATOM 683 C C . ALA A 1 84 ? 6.005 1.255 4.044 1.00 90.06 84 ALA A C 1
ATOM 685 O O . ALA A 1 84 ? 4.971 0.838 3.525 1.00 90.06 84 ALA A O 1
ATOM 686 N N . VAL A 1 85 ? 6.852 2.044 3.393 1.00 91.88 85 VAL A N 1
ATOM 687 C CA . VAL A 1 85 ? 6.798 2.269 1.946 1.00 91.88 85 VAL A CA 1
ATOM 688 C C . VAL A 1 85 ? 7.654 1.216 1.245 1.00 91.88 85 VAL A C 1
ATOM 690 O O . VAL A 1 85 ? 8.800 0.979 1.633 1.00 91.88 85 VAL A O 1
ATOM 693 N N . ILE A 1 86 ? 7.105 0.585 0.207 1.00 93.00 86 ILE A N 1
ATOM 694 C CA . ILE A 1 86 ? 7.840 -0.363 -0.632 1.00 93.00 86 ILE A CA 1
ATOM 695 C C . ILE A 1 86 ? 8.569 0.405 -1.729 1.00 93.00 86 ILE A C 1
ATOM 697 O O . ILE A 1 86 ? 7.950 1.185 -2.456 1.00 93.00 86 ILE A O 1
ATOM 701 N N . ILE A 1 87 ? 9.871 0.159 -1.860 1.00 93.75 87 ILE A N 1
ATOM 702 C CA . ILE A 1 87 ? 10.757 0.841 -2.806 1.00 93.75 87 ILE A CA 1
ATOM 703 C C . ILE A 1 87 ? 11.493 -0.137 -3.728 1.00 93.75 87 ILE A C 1
ATOM 705 O O . ILE A 1 87 ? 11.739 -1.290 -3.373 1.00 93.75 87 ILE A O 1
ATOM 709 N N . SER A 1 88 ? 11.886 0.317 -4.914 1.00 92.44 88 SER A N 1
ATOM 710 C CA . SER A 1 88 ? 12.796 -0.418 -5.801 1.00 92.44 88 SER A CA 1
ATOM 711 C C . SER A 1 88 ? 13.782 0.520 -6.487 1.00 92.44 88 SER A C 1
ATOM 713 O O . SER A 1 88 ? 13.631 1.740 -6.436 1.00 92.44 88 SER A O 1
ATOM 715 N N . LYS A 1 89 ? 14.769 -0.046 -7.197 1.00 90.94 89 LYS A N 1
ATOM 716 C CA . LYS A 1 89 ? 15.441 0.710 -8.263 1.00 90.94 89 LYS A CA 1
ATOM 717 C C . LYS A 1 89 ? 14.385 1.195 -9.257 1.00 90.94 89 LYS A C 1
ATOM 719 O O . LYS A 1 89 ? 13.348 0.535 -9.413 1.00 90.94 89 LYS A O 1
ATOM 724 N N . ASN A 1 90 ? 14.641 2.317 -9.921 1.00 88.56 90 ASN A N 1
ATOM 725 C CA . ASN A 1 90 ? 13.771 2.764 -10.997 1.00 88.56 90 ASN A CA 1
ATOM 726 C C . ASN A 1 90 ? 13.730 1.669 -12.085 1.00 88.56 90 ASN A C 1
ATOM 728 O O . ASN A 1 90 ? 14.780 1.302 -12.613 1.00 88.56 90 ASN A O 1
ATOM 732 N N . PRO A 1 91 ? 12.552 1.105 -12.415 1.00 86.44 91 PRO A N 1
ATOM 733 C CA . PRO A 1 91 ? 12.461 0.028 -13.400 1.00 86.44 91 PRO A CA 1
ATOM 734 C C . PRO A 1 91 ? 12.828 0.483 -14.820 1.00 86.44 91 PRO A C 1
ATOM 736 O O . PRO A 1 91 ? 13.027 -0.358 -15.690 1.00 86.44 91 PRO A O 1
ATOM 739 N N . TYR A 1 92 ? 12.927 1.794 -15.057 1.00 85.06 92 TYR A N 1
ATOM 740 C CA . TYR A 1 92 ? 13.382 2.369 -16.321 1.00 85.06 92 TYR A CA 1
ATOM 741 C C . TYR A 1 92 ? 14.888 2.658 -16.358 1.00 85.06 92 TYR A C 1
ATOM 743 O O . TYR A 1 92 ? 15.380 3.115 -17.389 1.00 85.06 92 TYR A O 1
ATOM 751 N N . SER A 1 93 ? 15.627 2.426 -15.268 1.00 85.25 93 SER A N 1
ATOM 752 C CA . SER A 1 93 ? 17.082 2.591 -15.270 1.00 85.25 93 SER A CA 1
ATOM 753 C C . SER A 1 93 ? 17.723 1.561 -16.194 1.00 85.25 93 SER A C 1
ATOM 755 O O . SER A 1 93 ? 17.545 0.355 -16.031 1.00 85.25 93 SER A O 1
ATOM 757 N N . THR A 1 94 ? 18.493 2.035 -17.172 1.00 81.25 94 THR A N 1
ATOM 758 C CA . THR A 1 94 ? 19.160 1.179 -18.166 1.00 81.25 94 THR A CA 1
ATOM 759 C C . THR A 1 94 ? 20.560 0.744 -17.741 1.00 81.25 94 THR A C 1
ATOM 761 O O . THR A 1 94 ? 21.216 -0.002 -18.466 1.00 81.25 94 THR A O 1
ATOM 764 N N . THR A 1 95 ? 21.056 1.228 -16.602 1.00 81.06 95 THR A N 1
ATOM 765 C CA . THR A 1 95 ? 22.382 0.891 -16.081 1.00 81.06 95 THR A CA 1
ATOM 766 C C . THR A 1 95 ? 22.292 0.539 -14.601 1.00 81.06 95 THR A C 1
ATOM 768 O O . THR A 1 95 ? 21.534 1.137 -13.841 1.00 81.06 95 THR A O 1
ATOM 771 N N . ASP A 1 96 ? 23.104 -0.422 -14.160 1.00 74.62 96 ASP A N 1
ATOM 772 C CA . ASP A 1 96 ? 23.204 -0.750 -12.733 1.00 74.62 96 ASP A CA 1
ATOM 773 C C . ASP A 1 96 ? 23.877 0.353 -11.907 1.00 74.62 96 ASP A C 1
ATOM 775 O O . ASP A 1 96 ? 23.713 0.385 -10.687 1.00 74.62 96 ASP A O 1
ATOM 779 N N . GLN A 1 97 ? 24.612 1.240 -12.585 1.00 72.81 97 GLN A N 1
ATOM 780 C CA . GLN A 1 97 ? 25.301 2.404 -12.026 1.00 72.81 97 GLN A CA 1
ATOM 781 C C . GLN A 1 97 ? 24.413 3.648 -11.944 1.00 72.81 97 GLN A C 1
ATOM 783 O O . GLN A 1 97 ? 24.917 4.729 -11.644 1.00 72.81 97 GLN A O 1
ATOM 788 N N . ASP A 1 98 ? 23.120 3.533 -12.248 1.00 69.38 98 ASP A N 1
ATOM 789 C CA . ASP A 1 98 ? 22.210 4.658 -12.114 1.00 69.38 98 ASP A CA 1
ATOM 790 C C . ASP A 1 98 ? 22.074 5.020 -10.627 1.00 69.38 98 ASP A C 1
ATOM 792 O O . ASP A 1 98 ? 21.376 4.351 -9.865 1.00 69.38 98 ASP A O 1
ATOM 796 N N . TYR A 1 99 ? 22.777 6.079 -10.210 1.00 75.69 99 TYR A N 1
ATOM 797 C CA . TYR A 1 99 ? 22.729 6.650 -8.859 1.00 75.69 99 TYR A CA 1
ATOM 798 C C . TYR A 1 99 ? 21.389 7.336 -8.556 1.00 75.69 99 TYR A C 1
ATOM 800 O O . TYR A 1 99 ? 21.277 8.048 -7.558 1.00 75.69 99 TYR A O 1
ATOM 808 N N . SER A 1 100 ? 20.383 7.160 -9.419 1.00 83.50 100 SER A N 1
ATOM 809 C CA . SER A 1 100 ? 19.029 7.624 -9.165 1.00 83.50 100 SER A CA 1
ATOM 810 C C . SER A 1 100 ? 18.524 7.148 -7.792 1.00 83.50 100 SER A C 1
ATOM 812 O O . SER A 1 100 ? 18.767 5.999 -7.395 1.00 83.50 100 SER A O 1
ATOM 814 N N . PRO A 1 101 ? 17.824 8.020 -7.046 1.00 88.06 101 PRO A N 1
ATOM 815 C CA . PRO A 1 101 ? 17.213 7.626 -5.791 1.00 88.06 101 PRO A CA 1
ATOM 816 C C . PRO A 1 101 ? 16.182 6.512 -6.028 1.00 88.06 101 PRO A C 1
ATOM 818 O O . PRO A 1 101 ? 15.615 6.394 -7.122 1.00 88.06 101 PRO A O 1
ATOM 821 N N . PRO A 1 102 ? 15.921 5.673 -5.012 1.00 91.44 102 PRO A N 1
ATOM 822 C CA . PRO A 1 102 ? 14.921 4.628 -5.131 1.00 91.44 102 PRO A CA 1
ATOM 823 C C . PRO A 1 102 ? 13.544 5.228 -5.421 1.00 91.44 102 PRO A C 1
ATOM 825 O O . PRO A 1 102 ? 13.215 6.342 -5.003 1.00 91.44 102 PRO A O 1
ATOM 828 N N . VAL A 1 103 ? 12.720 4.456 -6.117 1.00 91.62 103 VAL A N 1
ATOM 829 C CA . VAL A 1 103 ? 11.354 4.849 -6.455 1.00 91.62 103 VAL A CA 1
ATOM 830 C C . VAL A 1 103 ? 10.351 4.083 -5.613 1.00 91.62 103 VAL A C 1
ATOM 832 O O . VAL A 1 103 ? 10.564 2.917 -5.267 1.00 91.62 103 VAL A O 1
ATOM 835 N N . MET A 1 104 ? 9.234 4.728 -5.305 1.00 92.19 104 MET A N 1
ATOM 836 C CA . MET A 1 104 ? 8.108 4.081 -4.648 1.00 92.19 104 MET A CA 1
ATOM 837 C C . MET A 1 104 ? 7.478 3.045 -5.581 1.00 92.19 104 MET A C 1
ATOM 839 O O . MET A 1 104 ? 7.279 3.302 -6.765 1.00 92.19 104 MET A O 1
ATOM 843 N N . ARG A 1 105 ? 7.122 1.887 -5.029 1.00 91.81 105 ARG A N 1
ATOM 844 C CA . ARG A 1 105 ? 6.378 0.812 -5.707 1.00 91.81 105 ARG A CA 1
ATOM 845 C C . ARG A 1 105 ? 5.070 0.467 -5.018 1.00 91.81 105 ARG A C 1
ATOM 847 O O . ARG A 1 105 ? 4.189 -0.146 -5.613 1.00 91.81 105 ARG A O 1
ATOM 854 N N . GLY A 1 106 ? 4.909 0.885 -3.770 1.00 90.69 106 GLY A N 1
ATOM 855 C CA . GLY A 1 106 ? 3.648 0.753 -3.064 1.00 90.69 106 GLY A CA 1
ATOM 856 C C . GLY A 1 106 ? 3.777 1.033 -1.581 1.00 90.69 106 GLY A C 1
ATOM 857 O O . GLY A 1 106 ? 4.784 1.572 -1.121 1.00 90.69 106 GLY A O 1
ATOM 858 N N . ILE A 1 107 ? 2.750 0.649 -0.834 1.00 90.19 107 ILE A N 1
ATOM 859 C CA . ILE A 1 107 ? 2.711 0.766 0.624 1.00 90.19 107 ILE A CA 1
ATOM 860 C C . ILE A 1 107 ? 2.398 -0.581 1.258 1.00 90.19 107 ILE A C 1
ATOM 862 O O . ILE A 1 107 ? 1.617 -1.366 0.721 1.00 90.19 107 ILE A O 1
ATOM 866 N N . LEU A 1 108 ? 3.019 -0.814 2.406 1.00 89.25 108 LEU A N 1
ATOM 867 C CA . LEU A 1 108 ? 2.801 -1.960 3.266 1.00 89.25 108 LEU A CA 1
ATOM 868 C C . LEU A 1 108 ? 1.946 -1.526 4.453 1.00 89.25 108 LEU A C 1
ATOM 870 O O . LEU A 1 108 ? 2.316 -0.607 5.190 1.00 89.25 108 LEU A O 1
ATOM 874 N N . LEU A 1 109 ? 0.818 -2.189 4.635 1.00 86.44 109 LEU A N 1
ATOM 875 C CA . LEU A 1 109 ? -0.114 -1.988 5.731 1.00 86.44 109 LEU A CA 1
ATOM 876 C C . LEU A 1 109 ? -0.109 -3.238 6.613 1.00 86.44 109 LEU A C 1
ATOM 878 O O . LEU A 1 109 ? 0.183 -4.338 6.142 1.00 86.44 109 LEU A O 1
ATOM 882 N N . ASP A 1 110 ? -0.408 -3.071 7.895 1.00 80.50 110 ASP A N 1
ATOM 883 C CA . ASP A 1 110 ? -0.583 -4.214 8.796 1.00 80.50 110 ASP A CA 1
ATOM 884 C C . ASP A 1 110 ? -1.677 -5.162 8.261 1.00 80.50 110 ASP A C 1
ATOM 886 O O . ASP A 1 110 ? -2.636 -4.698 7.655 1.00 80.50 110 ASP A O 1
ATOM 890 N N . TYR A 1 111 ? -1.561 -6.481 8.426 1.00 71.56 111 TYR A N 1
ATOM 891 C CA . TYR A 1 111 ? -2.638 -7.388 8.004 1.00 71.56 111 TYR A CA 1
ATOM 892 C C . TYR A 1 111 ? -3.560 -7.670 9.186 1.00 71.56 111 TYR A C 1
ATOM 894 O O . TYR A 1 111 ? -3.147 -8.326 10.149 1.00 71.56 111 TYR A O 1
ATOM 902 N N . PRO A 1 112 ? -4.826 -7.241 9.152 1.00 67.56 112 PRO A N 1
ATOM 903 C CA . PRO A 1 112 ? -5.714 -7.530 10.258 1.00 67.56 112 PRO A CA 1
ATOM 904 C C . PRO A 1 112 ? -6.230 -8.961 10.245 1.00 67.56 112 PRO A C 1
ATOM 906 O O . PRO A 1 112 ? -6.962 -9.379 9.350 1.00 67.56 112 PRO A O 1
ATOM 909 N N . SER A 1 113 ? -5.927 -9.700 11.312 1.00 66.88 113 SER A N 1
ATOM 910 C CA . SER A 1 113 ? -6.384 -11.082 11.486 1.00 66.88 113 SER A CA 1
ATOM 911 C C . SER A 1 113 ? -7.897 -11.220 11.685 1.00 66.88 113 SER A C 1
ATOM 913 O O . SER A 1 113 ? -8.451 -12.274 11.393 1.00 66.88 113 SER A O 1
ATOM 915 N N . GLU A 1 114 ? -8.570 -10.184 12.196 1.00 71.06 114 GLU A N 1
ATOM 916 C CA . GLU A 1 114 ? -9.991 -10.240 12.586 1.00 71.06 114 GLU A CA 1
ATOM 917 C C . GLU A 1 114 ? -10.949 -9.768 11.478 1.00 71.06 114 GLU A C 1
ATOM 919 O O . GLU A 1 114 ? -12.167 -9.766 11.666 1.00 71.06 114 GLU A O 1
ATOM 924 N N . GLY A 1 115 ? -10.414 -9.357 10.326 1.00 75.25 115 GLY A N 1
ATOM 925 C CA . GLY A 1 115 ? -11.209 -8.865 9.208 1.00 75.25 115 GLY A CA 1
ATOM 926 C C . GLY A 1 115 ? -11.813 -7.474 9.428 1.00 75.25 115 GLY A C 1
ATOM 927 O O . GLY A 1 115 ? -11.356 -6.669 10.249 1.00 75.25 115 GLY A O 1
ATOM 928 N N . THR A 1 116 ? -12.837 -7.167 8.635 1.00 80.19 116 THR A N 1
ATOM 929 C CA . THR A 1 116 ? -13.500 -5.858 8.625 1.00 80.19 116 THR A CA 1
ATOM 930 C C . THR A 1 116 ? -14.705 -5.821 9.559 1.00 80.19 116 THR A C 1
ATOM 932 O O . THR A 1 116 ? -15.330 -6.841 9.862 1.00 80.19 116 THR A O 1
ATOM 935 N N . LEU A 1 117 ? -15.099 -4.617 9.974 1.00 81.56 117 LEU A N 1
ATOM 936 C CA . LEU A 1 117 ? -16.339 -4.395 10.708 1.00 81.56 117 LEU A CA 1
ATOM 937 C C . LEU A 1 117 ? -17.537 -4.918 9.907 1.00 81.56 117 LEU A C 1
ATOM 939 O O . LEU A 1 117 ? -18.439 -5.500 10.492 1.00 81.56 117 LEU A O 1
ATOM 943 N N . GLU A 1 118 ? -17.540 -4.790 8.577 1.00 84.00 118 GLU A N 1
ATOM 944 C CA . GLU A 1 118 ? -18.601 -5.370 7.743 1.00 84.00 118 GLU A CA 1
ATOM 945 C C . GLU A 1 118 ? -18.693 -6.896 7.875 1.00 84.00 118 GLU A C 1
ATOM 947 O O . GLU A 1 118 ? -19.792 -7.432 8.022 1.00 84.00 118 GLU A O 1
ATOM 952 N N . GLN A 1 119 ? -17.561 -7.601 7.836 1.00 82.50 119 GLN A N 1
ATOM 953 C CA . GLN A 1 119 ? -17.537 -9.055 8.003 1.00 82.50 119 GLN A CA 1
ATOM 954 C C . GLN A 1 119 ? -18.047 -9.454 9.383 1.00 82.50 119 GLN A C 1
ATOM 956 O O . GLN A 1 119 ? -18.875 -10.358 9.483 1.00 82.50 119 GLN A O 1
ATOM 961 N N . ALA A 1 120 ? -17.629 -8.745 10.433 1.00 82.19 120 ALA A N 1
ATOM 962 C CA . ALA A 1 120 ? -18.125 -8.998 11.778 1.00 82.19 120 ALA A CA 1
ATOM 963 C C . ALA A 1 120 ? -19.640 -8.779 11.872 1.00 82.19 120 ALA A C 1
ATOM 965 O O . ALA A 1 120 ? -20.341 -9.648 12.383 1.00 82.19 120 ALA A O 1
ATOM 966 N N . LEU A 1 121 ? -20.152 -7.680 11.306 1.00 84.56 121 LEU A N 1
ATOM 967 C CA . LEU A 1 121 ? -21.586 -7.380 11.251 1.00 84.56 121 LEU A CA 1
ATOM 968 C C . LEU A 1 121 ? -22.394 -8.431 10.478 1.00 84.56 121 LEU A C 1
ATOM 970 O O . LEU A 1 121 ? -23.552 -8.662 10.806 1.00 84.56 121 LEU A O 1
ATOM 974 N N . LYS A 1 122 ? -21.801 -9.069 9.462 1.00 84.12 122 LYS A N 1
ATOM 975 C CA . LYS A 1 122 ? -22.427 -10.160 8.695 1.00 84.12 122 LYS A CA 1
ATOM 976 C C . LYS A 1 122 ? -22.325 -11.523 9.388 1.00 84.12 122 LYS A C 1
ATOM 978 O O . LYS A 1 122 ? -23.162 -12.384 9.139 1.00 84.12 122 LYS A O 1
ATOM 983 N N . ALA A 1 123 ? -21.298 -11.746 10.208 1.00 80.75 123 ALA A N 1
ATOM 984 C CA . ALA A 1 123 ? -21.009 -13.046 10.816 1.00 80.75 123 ALA A CA 1
ATOM 985 C C . ALA A 1 123 ? -21.918 -13.394 12.004 1.00 80.75 123 ALA A C 1
ATOM 987 O O . ALA A 1 123 ? -21.986 -14.560 12.390 1.00 80.75 123 ALA A O 1
ATOM 988 N N . THR A 1 124 ? -22.614 -12.418 12.594 1.00 70.75 124 THR A N 1
ATOM 989 C CA . THR A 1 124 ? -23.557 -12.669 13.693 1.00 70.75 124 THR A CA 1
ATOM 990 C C . THR A 1 124 ? -24.924 -12.069 13.391 1.00 70.75 124 THR A C 1
ATOM 992 O O . THR A 1 124 ? -25.042 -11.143 12.596 1.00 70.75 124 THR A O 1
ATOM 995 N N . ASP A 1 125 ? -25.961 -12.555 14.066 1.00 71.81 125 ASP A N 1
ATOM 996 C CA . ASP A 1 125 ? -27.330 -12.025 13.993 1.00 71.81 125 ASP A CA 1
ATOM 997 C C . ASP A 1 125 ? -27.505 -10.655 14.693 1.00 71.81 125 ASP A C 1
ATOM 999 O O . ASP A 1 125 ? -28.623 -10.194 14.915 1.00 71.81 125 ASP A O 1
ATOM 1003 N N . GLY A 1 126 ? -26.399 -9.987 15.045 1.00 65.62 126 GLY A N 1
ATOM 1004 C CA . GLY A 1 126 ? -26.361 -8.674 15.687 1.00 65.62 126 GLY A CA 1
ATOM 1005 C C . GLY A 1 126 ? -26.479 -8.707 17.213 1.00 65.62 126 GLY A C 1
ATOM 1006 O O . GLY A 1 126 ? -26.285 -7.670 17.855 1.00 65.62 126 GLY A O 1
ATOM 1007 N N . SER A 1 127 ? -26.751 -9.871 17.814 1.00 67.31 127 SER A N 1
ATOM 1008 C CA . SER A 1 127 ? -27.120 -9.977 19.233 1.00 67.31 127 SER A CA 1
ATOM 1009 C C . SER A 1 127 ? -25.952 -9.886 20.227 1.00 67.31 127 SER A C 1
ATOM 1011 O O . SER A 1 127 ? -26.189 -9.669 21.413 1.00 67.31 127 SER A O 1
ATOM 1013 N N . ASN A 1 128 ? -24.693 -9.983 19.778 1.00 75.38 128 ASN A N 1
ATOM 1014 C CA . ASN A 1 128 ? -23.537 -10.050 20.687 1.00 75.38 128 ASN A CA 1
ATOM 1015 C C . ASN A 1 128 ? -22.332 -9.191 20.259 1.00 75.38 128 ASN A C 1
ATOM 1017 O O . ASN A 1 128 ? -21.179 -9.496 20.573 1.00 75.38 128 ASN A O 1
ATOM 1021 N N . HIS A 1 129 ? -22.573 -8.113 19.510 1.00 79.00 129 HIS A N 1
ATOM 1022 C CA . HIS A 1 129 ? -21.497 -7.228 19.076 1.00 79.00 129 HIS A CA 1
ATOM 1023 C C . HIS A 1 129 ? -21.020 -6.287 20.191 1.00 79.00 129 HIS A C 1
ATOM 1025 O O . HIS A 1 129 ? -21.836 -5.699 20.906 1.00 79.00 129 HIS A O 1
ATOM 1031 N N . PRO A 1 130 ? -19.701 -6.045 20.310 1.00 82.62 130 PRO A N 1
ATOM 1032 C CA . PRO A 1 130 ? -19.139 -5.088 21.256 1.00 82.62 130 PRO A CA 1
ATOM 1033 C C . PRO A 1 130 ? -19.300 -3.643 20.740 1.00 82.62 130 PRO A C 1
ATOM 1035 O O . PRO A 1 130 ? -18.327 -2.898 20.628 1.00 82.62 130 PRO A O 1
ATOM 1038 N N . TRP A 1 131 ? -20.536 -3.229 20.443 1.00 85.69 131 TRP A N 1
ATOM 1039 C CA . TRP A 1 131 ? -20.889 -1.956 19.800 1.00 85.69 131 TRP A CA 1
ATOM 1040 C C . TRP A 1 131 ? -20.206 -0.742 20.422 1.00 85.69 131 TRP A C 1
ATOM 1042 O O . TRP A 1 131 ? -19.612 0.075 19.722 1.00 85.69 131 TRP A O 1
ATOM 1052 N N . ARG A 1 132 ? -20.250 -0.645 21.757 1.00 85.00 132 ARG A N 1
ATOM 1053 C CA . ARG A 1 132 ? -19.629 0.457 22.500 1.00 85.00 132 ARG A CA 1
ATOM 1054 C C . ARG A 1 132 ? -18.118 0.507 22.278 1.00 85.00 132 ARG A C 1
ATOM 1056 O O . ARG A 1 132 ? -17.572 1.591 22.113 1.00 85.00 132 ARG A O 1
ATOM 1063 N N . ARG A 1 133 ? -17.452 -0.651 22.262 1.00 82.75 133 ARG A N 1
ATOM 1064 C CA . ARG A 1 133 ? -16.003 -0.741 22.045 1.00 82.75 133 ARG A CA 1
ATOM 1065 C C . ARG A 1 133 ? -15.646 -0.312 20.625 1.00 82.75 133 ARG A C 1
ATOM 1067 O O . ARG A 1 133 ? -14.764 0.520 20.463 1.00 82.75 133 ARG A O 1
ATOM 1074 N N . TRP A 1 134 ? -16.361 -0.818 19.621 1.00 85.25 134 TRP A N 1
ATOM 1075 C CA . TRP A 1 134 ? -16.136 -0.436 18.225 1.00 85.25 134 TRP A CA 1
ATOM 1076 C C . TRP A 1 134 ? -16.373 1.055 17.983 1.00 85.25 134 TRP A C 1
ATOM 1078 O O . TRP A 1 134 ? -15.536 1.712 17.373 1.00 85.25 134 TRP A O 1
ATOM 1088 N N . ALA A 1 135 ? -17.460 1.619 18.515 1.00 85.38 135 ALA A N 1
ATOM 1089 C CA . ALA A 1 135 ? -17.741 3.048 18.393 1.00 85.38 135 ALA A CA 1
ATOM 1090 C C . ALA A 1 135 ? -16.630 3.914 19.015 1.00 85.38 135 ALA A C 1
ATOM 1092 O O . ALA A 1 135 ? -16.212 4.899 18.408 1.00 85.38 135 ALA A O 1
ATOM 1093 N N . LEU A 1 136 ? -16.117 3.531 20.192 1.00 83.50 136 LEU A N 1
ATOM 1094 C CA . LEU A 1 136 ? -15.009 4.235 20.845 1.00 83.50 136 LEU A CA 1
ATOM 1095 C C . LEU A 1 136 ? -13.702 4.122 20.052 1.00 83.50 136 LEU A C 1
ATOM 1097 O O . LEU A 1 136 ? -13.006 5.121 19.908 1.00 83.50 136 LEU A O 1
ATOM 1101 N N . GLN A 1 137 ? -13.391 2.950 19.494 1.00 82.62 137 GLN A N 1
ATOM 1102 C CA . GLN A 1 137 ? -12.207 2.756 18.648 1.00 82.62 137 GLN A CA 1
ATOM 1103 C C . GLN A 1 137 ? -12.269 3.601 17.372 1.00 82.62 137 GLN A C 1
ATOM 1105 O O . GLN A 1 137 ? -11.288 4.253 17.022 1.00 82.62 137 GLN A O 1
ATOM 1110 N N . ILE A 1 138 ? -13.425 3.642 16.702 1.00 83.56 138 ILE A N 1
ATOM 1111 C CA . ILE A 1 138 ? -13.627 4.478 15.511 1.00 83.56 138 ILE A CA 1
ATOM 1112 C C . ILE A 1 138 ? -13.482 5.959 15.877 1.00 83.56 138 ILE A C 1
ATOM 1114 O O . ILE A 1 138 ? -12.795 6.700 15.177 1.00 83.56 138 ILE A O 1
ATOM 1118 N N . ALA A 1 139 ? -14.087 6.396 16.984 1.00 84.75 139 ALA A N 1
ATOM 1119 C CA . ALA A 1 139 ? -13.975 7.776 17.445 1.00 84.75 139 ALA A CA 1
ATOM 1120 C C . ALA A 1 139 ? -12.527 8.161 17.798 1.00 84.75 139 ALA A C 1
ATOM 1122 O O . ALA A 1 139 ? -12.083 9.239 17.404 1.00 84.75 139 ALA A O 1
ATOM 1123 N N . ASP A 1 140 ? -11.779 7.288 18.483 1.00 81.25 140 ASP A N 1
ATOM 1124 C CA . ASP A 1 140 ? -10.363 7.512 18.811 1.00 81.25 140 ASP A CA 1
ATOM 1125 C C . ASP A 1 140 ? -9.497 7.576 17.544 1.00 81.25 140 ASP A C 1
ATOM 1127 O O . ASP A 1 140 ? -8.686 8.489 17.389 1.00 81.25 140 ASP A O 1
ATOM 1131 N N . ALA A 1 141 ? -9.720 6.672 16.585 1.00 77.00 141 ALA A N 1
ATOM 1132 C CA . ALA A 1 141 ? -9.027 6.694 15.300 1.00 77.00 141 ALA A CA 1
ATOM 1133 C C . ALA A 1 141 ? -9.292 8.002 14.533 1.00 77.00 141 ALA A C 1
ATOM 1135 O O . ALA A 1 141 ? -8.352 8.662 14.089 1.00 77.00 141 ALA A O 1
ATOM 1136 N N . LEU A 1 142 ? -10.554 8.434 14.436 1.00 81.81 142 LEU A N 1
ATOM 1137 C CA . LEU A 1 142 ? -10.918 9.708 13.803 1.00 81.81 142 LEU A CA 1
ATOM 1138 C C . LEU A 1 142 ? -10.320 10.911 14.544 1.00 81.81 142 LEU A C 1
ATOM 1140 O O . LEU A 1 142 ? -9.845 11.855 13.909 1.00 81.81 142 LEU A O 1
ATOM 1144 N N . TYR A 1 143 ? -10.295 10.876 15.878 1.00 81.00 143 TYR A N 1
ATOM 1145 C CA . TYR A 1 143 ? -9.662 11.911 16.690 1.00 81.00 143 TYR A CA 1
ATOM 1146 C C . TYR A 1 143 ? -8.158 12.012 16.408 1.00 81.00 143 TYR A C 1
ATOM 1148 O O . TYR A 1 143 ? -7.646 13.118 16.252 1.00 81.00 143 TYR A O 1
ATOM 1156 N N . ARG A 1 144 ? -7.458 10.883 16.259 1.00 76.75 144 ARG A N 1
ATOM 1157 C CA . ARG A 1 144 ? -6.027 10.844 15.906 1.00 76.75 144 ARG A CA 1
ATOM 1158 C C . ARG A 1 144 ? -5.736 11.287 14.476 1.00 76.75 144 ARG A C 1
ATOM 1160 O O . ARG A 1 144 ? -4.642 11.780 14.219 1.00 76.75 144 ARG A O 1
ATOM 1167 N N . LEU A 1 145 ? -6.689 11.147 13.554 1.00 72.88 145 LEU A N 1
ATOM 1168 C CA . LEU A 1 145 ? -6.556 11.659 12.186 1.00 72.88 145 LEU A CA 1
ATOM 1169 C C . LEU A 1 145 ? -6.742 13.182 12.119 1.00 72.88 145 LEU A C 1
ATOM 1171 O O . LEU A 1 145 ? -6.148 13.837 11.263 1.00 72.88 145 LEU A O 1
ATOM 1175 N N . ARG A 1 146 ? -7.502 13.774 13.046 1.00 72.38 146 ARG A N 1
ATOM 1176 C CA . ARG A 1 146 ? -7.843 15.204 13.032 1.00 72.38 146 ARG A CA 1
ATOM 1177 C C . ARG A 1 146 ? -6.637 16.161 12.972 1.00 72.38 146 ARG A C 1
ATOM 1179 O O . ARG A 1 146 ? -6.711 17.096 12.176 1.00 72.38 146 ARG A O 1
ATOM 1186 N N . PRO A 1 147 ? -5.533 15.977 13.730 1.00 72.44 147 PRO A N 1
ATOM 1187 C CA . PRO A 1 147 ? -4.368 16.864 13.659 1.00 72.44 147 PRO A CA 1
ATOM 1188 C C . PRO A 1 147 ? -3.714 16.907 12.277 1.00 72.44 147 PRO A C 1
ATOM 1190 O O . PRO A 1 147 ? -3.127 17.91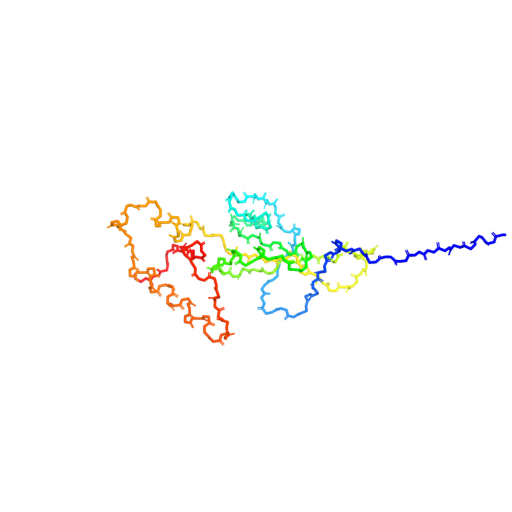8 11.913 1.00 72.44 147 PRO A O 1
ATOM 1193 N N . SER A 1 148 ? -3.840 15.832 11.495 1.00 68.12 148 SER A N 1
ATOM 1194 C CA . SER A 1 148 ? -3.289 15.772 10.139 1.00 68.12 148 SER A CA 1
ATOM 1195 C C . SER A 1 148 ? -4.109 16.556 9.105 1.00 68.12 148 SER A C 1
ATOM 1197 O O . SER A 1 148 ? -3.744 16.579 7.936 1.00 68.12 148 SER A O 1
ATOM 1199 N N . ASN A 1 149 ? -5.224 17.181 9.517 1.00 65.38 149 ASN A N 1
ATOM 1200 C CA . ASN A 1 149 ? -6.217 17.826 8.649 1.00 65.38 149 ASN A CA 1
ATOM 1201 C C . ASN A 1 149 ? -6.742 16.908 7.523 1.00 65.38 149 ASN A C 1
ATOM 1203 O O . ASN A 1 149 ? -7.341 17.370 6.553 1.00 65.38 149 ASN A O 1
ATOM 1207 N N . ASN A 1 150 ? -6.539 15.593 7.662 1.00 61.19 150 ASN A N 1
ATOM 1208 C CA . ASN A 1 150 ? -7.037 14.595 6.734 1.00 61.19 150 ASN A CA 1
ATOM 1209 C C . ASN A 1 150 ? -8.478 14.253 7.106 1.00 61.19 150 ASN A C 1
ATOM 1211 O O . ASN A 1 150 ? -8.756 13.734 8.188 1.00 61.19 150 ASN A O 1
ATOM 1215 N N . THR A 1 151 ? -9.401 14.519 6.187 1.00 60.53 151 THR A N 1
ATOM 1216 C CA . THR A 1 151 ? -10.776 14.028 6.296 1.00 60.53 151 THR A CA 1
ATOM 1217 C C . THR A 1 151 ? -10.831 12.634 5.681 1.00 60.53 151 THR A C 1
ATOM 1219 O O . THR A 1 151 ? -10.534 12.468 4.499 1.00 60.53 151 THR A O 1
ATOM 1222 N N . HIS A 1 152 ? -11.206 11.617 6.460 1.00 63.41 152 HIS A N 1
ATOM 1223 C CA . HIS A 1 152 ? -11.410 10.273 5.921 1.00 63.41 152 HIS A CA 1
ATOM 1224 C C . HIS A 1 152 ? -12.731 10.230 5.136 1.00 63.41 152 HIS A C 1
ATOM 1226 O O . HIS A 1 152 ? -13.801 10.103 5.726 1.00 63.41 152 HIS A O 1
ATOM 1232 N N . MET A 1 153 ? -12.667 10.377 3.809 1.00 61.25 153 MET A N 1
ATOM 1233 C CA . MET A 1 153 ? -13.862 10.522 2.960 1.00 61.25 153 MET A CA 1
ATOM 1234 C C . MET A 1 153 ? -14.625 9.212 2.695 1.00 61.25 153 MET A C 1
ATOM 1236 O O . MET A 1 153 ? -15.778 9.273 2.287 1.00 61.25 153 MET A O 1
ATOM 1240 N N . ASP A 1 154 ? -14.024 8.042 2.939 1.00 71.31 154 ASP A N 1
ATOM 1241 C CA . ASP A 1 154 ? -14.649 6.729 2.682 1.00 71.31 154 ASP A CA 1
ATOM 1242 C C . ASP A 1 154 ? -14.762 5.904 3.976 1.00 71.31 154 ASP A C 1
ATOM 1244 O O . ASP A 1 154 ? -14.265 4.782 4.078 1.00 71.31 154 ASP A O 1
ATOM 1248 N N . LEU A 1 155 ? -15.341 6.492 5.032 1.00 73.88 155 LEU A N 1
ATOM 1249 C CA . LEU A 1 155 ? -15.619 5.754 6.268 1.00 73.88 155 LEU A CA 1
ATOM 1250 C C . LEU A 1 155 ? -16.883 4.897 6.094 1.00 73.88 155 LEU A C 1
ATOM 1252 O O . LEU A 1 155 ? -18.003 5.401 6.130 1.00 73.88 155 LEU A O 1
ATOM 1256 N N . LYS A 1 156 ? -16.693 3.586 5.944 1.00 79.06 156 LYS A N 1
ATOM 1257 C CA . LYS A 1 156 ? -17.753 2.569 5.852 1.00 79.06 156 LYS A CA 1
ATOM 1258 C C . LYS A 1 156 ? -17.323 1.287 6.574 1.00 79.06 156 LYS A C 1
ATOM 1260 O O . LYS A 1 156 ? -16.119 1.085 6.731 1.00 79.06 156 LYS A O 1
ATOM 1265 N N . PRO A 1 157 ? -18.245 0.397 6.992 1.00 78.81 157 PRO A N 1
ATOM 1266 C CA . PRO A 1 157 ? -17.882 -0.810 7.740 1.00 78.81 157 PRO A CA 1
ATOM 1267 C C . PRO A 1 157 ? -16.855 -1.706 7.040 1.00 78.81 157 PRO A C 1
ATOM 1269 O O . PRO A 1 157 ? -16.011 -2.294 7.707 1.00 78.81 157 PRO A O 1
ATOM 1272 N N . SER A 1 158 ? -16.865 -1.782 5.706 1.00 75.00 158 SER A N 1
ATOM 1273 C CA . SER A 1 158 ? -15.867 -2.561 4.963 1.00 75.00 158 SER A CA 1
ATOM 1274 C C . SER A 1 158 ? -14.461 -1.955 5.038 1.00 75.00 158 SER A C 1
ATOM 1276 O O . SER A 1 158 ? -13.499 -2.664 4.803 1.00 75.00 158 SER A O 1
ATOM 1278 N N . ASN A 1 159 ? -14.334 -0.668 5.381 1.00 72.56 159 ASN A N 1
ATOM 1279 C CA . ASN A 1 159 ? -13.063 0.053 5.510 1.00 72.56 159 ASN A CA 1
ATOM 1280 C C . ASN A 1 159 ? -12.573 0.168 6.963 1.00 72.56 159 ASN A C 1
ATOM 1282 O O . ASN A 1 159 ? -11.487 0.696 7.211 1.00 72.56 159 ASN A O 1
ATOM 1286 N N . VAL A 1 160 ? -13.364 -0.302 7.931 1.00 76.50 160 VAL A N 1
ATOM 1287 C CA . VAL A 1 160 ? -12.971 -0.354 9.341 1.00 76.50 160 VAL A CA 1
ATOM 1288 C C . VAL A 1 160 ? -12.469 -1.751 9.637 1.00 76.50 160 VAL A C 1
ATOM 1290 O O . VAL A 1 160 ? -13.161 -2.733 9.393 1.00 76.50 160 VAL A O 1
ATOM 1293 N N . VAL A 1 161 ? -11.272 -1.828 10.186 1.00 75.06 161 VAL A N 1
ATOM 1294 C CA . VAL A 1 161 ? -10.598 -3.076 10.502 1.00 75.06 161 VAL A CA 1
ATOM 1295 C C . VAL A 1 161 ? -10.668 -3.337 12.003 1.00 75.06 161 VAL A C 1
ATOM 1297 O O . VAL A 1 161 ? -10.484 -2.420 12.805 1.00 75.06 161 VAL A O 1
ATOM 1300 N N . ILE A 1 162 ? -10.937 -4.584 12.391 1.00 70.88 162 ILE A N 1
ATOM 1301 C CA . ILE A 1 162 ? -10.951 -4.984 13.799 1.00 70.88 162 ILE A CA 1
ATOM 1302 C C . ILE A 1 162 ? -9.534 -5.395 14.208 1.00 70.88 162 ILE A C 1
ATOM 1304 O O . ILE A 1 162 ? -8.900 -6.226 13.566 1.00 70.88 162 ILE A O 1
ATOM 1308 N N . VAL A 1 163 ? -9.039 -4.821 15.307 1.00 66.31 163 VAL A N 1
ATOM 1309 C CA . VAL A 1 163 ? -7.737 -5.169 15.892 1.00 66.31 163 VAL A CA 1
ATOM 1310 C C . VAL A 1 163 ? -7.962 -5.849 17.241 1.00 66.31 163 VAL A C 1
ATOM 1312 O O . VAL A 1 163 ? -8.643 -5.308 18.120 1.00 66.31 163 VAL A O 1
ATOM 1315 N N . LYS A 1 164 ? -7.383 -7.038 17.429 1.00 59.50 164 LYS A N 1
ATOM 1316 C CA . LYS A 1 164 ? -7.427 -7.755 18.709 1.00 59.50 164 LYS A CA 1
ATOM 1317 C C . LYS A 1 164 ? -6.520 -7.072 19.735 1.00 59.50 164 LYS A C 1
ATOM 1319 O O . LYS A 1 164 ? -5.387 -6.719 19.438 1.00 59.50 164 LYS A O 1
ATOM 1324 N N . GLY A 1 165 ? -7.002 -6.937 20.971 1.00 54.09 165 GLY A N 1
ATOM 1325 C CA . GLY A 1 165 ? -6.161 -6.559 22.112 1.00 54.09 165 GLY A CA 1
ATOM 1326 C C . GLY A 1 165 ? -5.979 -5.061 22.372 1.00 54.09 165 GLY A C 1
ATOM 1327 O O . GLY A 1 165 ? -5.216 -4.726 23.271 1.00 54.09 165 GLY A O 1
ATOM 1328 N N . MET A 1 166 ? -6.683 -4.156 21.678 1.00 47.09 166 MET A N 1
ATOM 1329 C CA . MET A 1 166 ? -6.757 -2.762 22.146 1.00 47.09 166 MET A CA 1
ATOM 1330 C C . MET A 1 166 ? -7.543 -2.704 23.471 1.00 47.09 166 MET A C 1
ATOM 1332 O O . MET A 1 166 ? -8.723 -3.075 23.476 1.00 47.09 166 MET A O 1
ATOM 1336 N N . PRO A 1 167 ? -6.926 -2.270 24.586 1.00 37.69 167 PRO A N 1
ATOM 1337 C CA . PRO A 1 167 ? -7.586 -2.239 25.882 1.00 37.69 167 PRO A CA 1
ATOM 1338 C C . PRO A 1 167 ? -8.667 -1.152 25.923 1.00 37.69 167 PRO A C 1
ATOM 1340 O O . PRO A 1 167 ? -8.374 0.027 25.740 1.00 37.69 167 PRO A O 1
ATOM 1343 N N . PHE A 1 168 ? -9.899 -1.576 26.216 1.00 42.75 168 PHE A N 1
ATOM 1344 C CA . PHE A 1 168 ? -10.917 -0.804 26.932 1.00 42.75 168 PHE A CA 1
ATOM 1345 C C . PHE A 1 168 ? -11.673 -1.751 27.861 1.00 42.75 168 PHE A C 1
ATOM 1347 O O . PHE A 1 168 ? -12.184 -2.786 27.350 1.00 42.75 168 PHE A O 1
#

Secondary structure (DSSP, 8-state):
------------TTPPPPPB--S-SS-EEEGGGEEEEEEPTTS-TTEEEEEETT---EEEEEE--S-S--GGGGG------EEEEEEES-TT--STT--PPPEEEEEEEE--TT-BHHHHHHHS-STT--HHHHHHHHHHHHHHHGGGT---TT--GGGPBP-TT---

Sequence (168 aa):
MASELSFTVHEDPLRVTYPYIEDLSVPTRWLMDIQTKCEIQNVVPWVSGVQLKNGESWYDYKEIDRPFSSPRDSAVLHVVQLVAVIISKNPYSTTDQDYSPPVMRGILLDYPSEGTLEQALKATDGSNHPWRRWALQIADALYRLRPSNNTHMDLKPSNVVIVKGMPF

pLDDT: mean 76.65, std 13.04, range [37.69, 93.88]

InterPro domains:
  IPR011009 Protein kinase-like domain superfamily [SSF56112] (78-162)

Radius of gyration: 20.73 Å; chains: 1; bounding box: 54×32×74 Å

Organism: Ajellomyces capsulatus (strain G186AR / H82 / ATCC MYA-2454 / RMSCC 2432) (NCBI:txid447093)

Foldseek 3Di:
DDDPDDDDDDDDPWDQDFDFDDDDPAAEDEPVQWDDWAQDPPDDRQWTWTDGHPGPFIWIWGFSSGDPDDVCPLPEDALFDFRHFYWYQDPPDPDPPPPGGITTGTTITGDFPQAFQVVVVVVDPPPDDPVVVLVVVVVVSVVVCVVVVDDPPDDDRNRYGDHPDPDD